Protein AF-A0A1J5NX13-F1 (afdb_monomer_lite)

Structure (mmCIF, N/CA/C/O backbone):
data_AF-A0A1J5NX13-F1
#
_entry.id   AF-A0A1J5NX13-F1
#
loop_
_atom_site.group_PDB
_atom_site.id
_atom_site.type_symbol
_atom_site.label_atom_id
_atom_site.label_alt_id
_atom_site.label_comp_id
_atom_site.label_asym_id
_atom_site.label_entity_id
_atom_site.label_seq_id
_atom_site.pdbx_PDB_ins_code
_atom_site.Cartn_x
_atom_site.Cartn_y
_atom_site.Cartn_z
_atom_site.occupancy
_atom_site.B_iso_or_equiv
_atom_site.auth_seq_id
_atom_site.auth_comp_id
_atom_site.auth_asym_id
_atom_site.auth_atom_id
_atom_site.pdbx_PDB_model_num
ATOM 1 N N . MET A 1 1 ? 23.456 -1.840 -11.224 1.00 52.41 1 MET A N 1
ATOM 2 C CA . MET A 1 1 ? 22.157 -2.454 -11.570 1.00 52.41 1 MET A CA 1
ATOM 3 C C . MET A 1 1 ? 21.381 -1.489 -12.454 1.00 52.41 1 MET A C 1
ATOM 5 O O . MET A 1 1 ? 21.699 -0.307 -12.451 1.00 52.41 1 MET A O 1
ATOM 9 N N . LEU A 1 2 ? 20.465 -1.975 -13.299 1.00 66.38 2 LEU A N 1
ATOM 10 C CA . LEU A 1 2 ? 19.728 -1.116 -14.234 1.00 66.38 2 LEU A CA 1
ATOM 11 C C . LEU A 1 2 ? 18.709 -0.263 -13.448 1.00 66.38 2 LEU A C 1
ATOM 13 O O . LEU A 1 2 ? 17.886 -0.854 -12.755 1.00 66.38 2 LEU A O 1
ATOM 17 N N . PRO A 1 3 ? 18.682 1.077 -13.587 1.00 69.50 3 PRO A N 1
ATOM 18 C CA . PRO A 1 3 ? 17.785 1.967 -12.828 1.00 69.50 3 PRO A CA 1
ATOM 19 C C . PRO A 1 3 ? 16.287 1.618 -12.905 1.00 69.50 3 PRO A C 1
ATOM 21 O O . PRO A 1 3 ? 15.506 1.970 -12.027 1.00 69.50 3 PRO A O 1
ATOM 24 N N . HIS A 1 4 ? 15.866 0.921 -13.964 1.00 71.88 4 HIS A N 1
ATOM 25 C C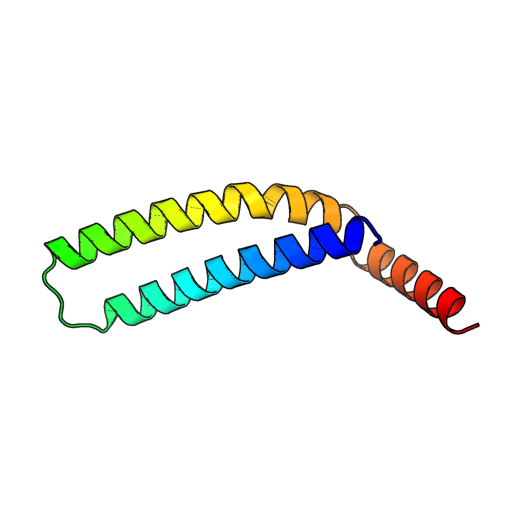A . HIS A 1 4 ? 14.495 0.430 -14.110 1.00 71.88 4 HIS A CA 1
ATOM 26 C C . HIS A 1 4 ? 14.171 -0.755 -13.195 1.00 71.88 4 HIS A C 1
ATOM 28 O O . HIS A 1 4 ? 13.023 -0.883 -12.780 1.00 71.88 4 HIS A O 1
ATOM 34 N N . ALA A 1 5 ? 15.152 -1.605 -12.883 1.00 80.31 5 ALA A N 1
ATOM 35 C CA . ALA A 1 5 ? 14.969 -2.728 -11.970 1.00 80.31 5 ALA A CA 1
ATOM 36 C C . ALA A 1 5 ? 14.733 -2.218 -10.545 1.00 80.31 5 ALA A C 1
ATOM 38 O O . ALA A 1 5 ? 13.735 -2.582 -9.940 1.00 80.31 5 ALA A O 1
ATOM 39 N N . GLU A 1 6 ? 15.562 -1.279 -10.082 1.00 87.00 6 GLU A N 1
ATOM 40 C CA . GLU A 1 6 ? 15.426 -0.646 -8.760 1.00 87.00 6 GLU A CA 1
ATOM 41 C C . GLU A 1 6 ? 14.090 0.098 -8.621 1.00 87.00 6 GLU A C 1
ATOM 43 O O . GLU A 1 6 ? 13.389 -0.058 -7.628 1.00 87.00 6 GLU A O 1
ATOM 48 N N . ALA A 1 7 ? 13.676 0.851 -9.648 1.00 86.25 7 ALA A N 1
ATOM 49 C CA . ALA A 1 7 ? 12.378 1.528 -9.634 1.00 86.25 7 ALA A CA 1
ATOM 50 C C . ALA A 1 7 ? 11.191 0.547 -9.626 1.00 86.25 7 ALA A C 1
ATOM 52 O O . ALA A 1 7 ? 10.153 0.847 -9.039 1.00 86.25 7 ALA A O 1
ATOM 53 N N . THR A 1 8 ? 11.323 -0.602 -10.299 1.00 88.38 8 THR A N 1
ATOM 54 C CA . THR A 1 8 ? 10.278 -1.639 -10.333 1.00 88.38 8 THR A CA 1
ATOM 55 C C . THR A 1 8 ? 10.194 -2.372 -9.001 1.00 88.38 8 THR A C 1
ATOM 57 O O . THR A 1 8 ? 9.092 -2.605 -8.517 1.00 88.38 8 THR A O 1
ATOM 60 N N . GLU A 1 9 ? 11.339 -2.692 -8.401 1.00 93.19 9 GLU A N 1
ATOM 61 C CA . GLU A 1 9 ? 11.438 -3.283 -7.067 1.00 93.19 9 GLU A CA 1
ATOM 62 C C . GLU A 1 9 ? 10.829 -2.349 -6.020 1.00 93.19 9 GLU A C 1
ATOM 64 O O . GLU A 1 9 ? 9.915 -2.746 -5.303 1.00 93.19 9 GLU A O 1
ATOM 69 N N . GLU A 1 10 ? 11.219 -1.071 -6.012 1.00 93.94 10 GLU A N 1
ATOM 70 C CA . GLU A 1 10 ? 10.638 -0.097 -5.090 1.00 93.94 10 GLU A CA 1
ATOM 71 C C . GLU A 1 10 ? 9.124 0.043 -5.297 1.00 93.94 10 GLU A C 1
ATOM 73 O O . GLU A 1 10 ? 8.366 0.070 -4.327 1.00 93.94 10 GLU A O 1
ATOM 78 N N . LEU A 1 11 ? 8.652 0.098 -6.547 1.00 93.50 11 LEU A N 1
ATOM 79 C CA . LEU A 1 11 ? 7.219 0.141 -6.823 1.00 93.50 11 LEU A CA 1
ATOM 80 C C . LEU A 1 11 ? 6.502 -1.114 -6.302 1.00 93.50 11 LEU A C 1
ATOM 82 O O . LEU A 1 11 ? 5.430 -0.985 -5.710 1.00 93.50 11 LEU A O 1
ATOM 86 N N . ALA A 1 12 ? 7.073 -2.302 -6.508 1.00 93.88 12 ALA A N 1
ATOM 87 C CA . ALA A 1 12 ? 6.498 -3.563 -6.052 1.00 93.88 12 ALA A CA 1
ATOM 88 C C . ALA A 1 12 ? 6.359 -3.599 -4.523 1.00 93.88 12 ALA A C 1
ATOM 90 O O . ALA A 1 12 ? 5.273 -3.903 -4.031 1.00 93.88 12 ALA A O 1
ATOM 91 N N . GLU A 1 13 ? 7.394 -3.184 -3.788 1.00 97.12 13 GLU A N 1
ATOM 92 C CA . GLU A 1 13 ? 7.361 -3.069 -2.324 1.00 97.12 13 GLU A CA 1
ATOM 93 C C . GLU A 1 13 ? 6.240 -2.126 -1.858 1.00 97.12 13 GLU A C 1
ATOM 95 O O . GLU A 1 13 ? 5.417 -2.486 -1.016 1.00 97.12 13 GLU A O 1
ATOM 100 N N . ARG A 1 14 ? 6.112 -0.933 -2.465 1.00 96.94 14 ARG A N 1
ATOM 101 C CA . ARG A 1 14 ? 5.039 0.013 -2.091 1.00 96.94 14 ARG A CA 1
ATOM 102 C C . ARG A 1 14 ? 3.642 -0.519 -2.387 1.00 96.94 14 ARG A C 1
ATOM 104 O O . ARG A 1 14 ? 2.709 -0.207 -1.647 1.00 96.94 14 ARG A O 1
ATOM 111 N N . LEU A 1 15 ? 3.471 -1.265 -3.477 1.00 95.31 15 LEU A N 1
ATOM 112 C CA . LEU A 1 15 ? 2.196 -1.901 -3.803 1.00 95.31 15 LEU A CA 1
ATOM 113 C C . LEU A 1 15 ? 1.879 -3.046 -2.832 1.00 95.31 15 LEU A C 1
ATOM 115 O O . LEU A 1 15 ? 0.716 -3.188 -2.451 1.00 95.31 15 LEU A O 1
ATOM 119 N N . GLY A 1 16 ? 2.895 -3.793 -2.390 1.00 97.19 16 GLY A N 1
ATOM 120 C CA . GLY A 1 16 ? 2.791 -4.785 -1.318 1.00 97.19 16 GLY A CA 1
ATOM 121 C C . GLY A 1 16 ? 2.287 -4.164 -0.018 1.00 97.19 16 GLY A C 1
ATOM 1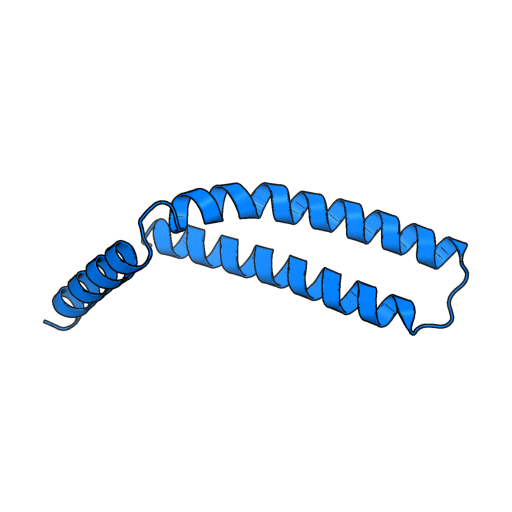22 O O . GLY A 1 16 ? 1.226 -4.549 0.467 1.00 97.19 16 GLY A O 1
ATOM 123 N N . ASP A 1 17 ? 2.949 -3.106 0.461 1.00 97.94 17 ASP A N 1
ATOM 124 C CA . ASP A 1 17 ? 2.534 -2.364 1.662 1.00 97.94 17 ASP A CA 1
ATOM 125 C C . ASP A 1 17 ? 1.071 -1.876 1.570 1.00 97.94 17 ASP A C 1
ATOM 127 O O . ASP A 1 17 ? 0.297 -1.939 2.529 1.00 97.94 17 ASP A O 1
ATOM 131 N N . LEU A 1 18 ? 0.660 -1.373 0.398 1.00 97.62 18 LEU A N 1
ATOM 132 C CA . LEU A 1 18 ? -0.713 -0.914 0.162 1.00 97.62 18 LEU A CA 1
ATOM 133 C C . LEU A 1 18 ? -1.731 -2.058 0.204 1.00 97.62 18 LEU A C 1
ATOM 135 O O . LEU A 1 18 ? -2.835 -1.863 0.726 1.00 97.62 18 LEU A O 1
ATOM 139 N N . ASN A 1 19 ? -1.379 -3.221 -0.345 1.00 97.69 19 ASN A N 1
ATOM 140 C CA . ASN A 1 19 ? -2.200 -4.422 -0.266 1.00 97.69 19 ASN A CA 1
ATOM 141 C C . ASN A 1 19 ? -2.332 -4.897 1.184 1.00 97.69 19 ASN A C 1
ATOM 143 O O . ASN A 1 19 ? -3.447 -5.136 1.644 1.00 97.69 19 ASN A O 1
ATOM 147 N N . ASP A 1 20 ? -1.230 -4.945 1.925 1.00 98.00 20 ASP A N 1
ATOM 148 C CA . ASP A 1 20 ? -1.223 -5.370 3.323 1.00 98.00 20 ASP A CA 1
ATOM 149 C C . ASP A 1 20 ? -2.077 -4.446 4.191 1.00 98.00 20 ASP A C 1
ATOM 151 O O . ASP A 1 20 ? -2.871 -4.918 5.001 1.00 98.00 20 ASP A O 1
ATOM 155 N N . LEU A 1 21 ? -2.023 -3.129 3.964 1.00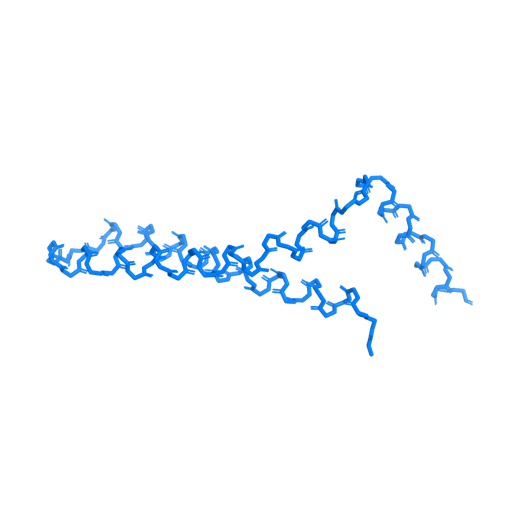 98.12 21 LEU A N 1
ATOM 156 C CA . LEU A 1 21 ? -2.921 -2.173 4.620 1.00 98.12 21 LEU A CA 1
ATOM 157 C C . LEU A 1 21 ? -4.398 -2.405 4.266 1.00 98.12 21 LEU A C 1
ATOM 159 O O . LEU A 1 21 ? -5.270 -2.221 5.120 1.00 98.12 21 LEU A O 1
ATOM 163 N N . ALA A 1 22 ? -4.705 -2.787 3.023 1.00 97.69 22 ALA A N 1
ATOM 164 C CA . ALA A 1 22 ? -6.070 -3.087 2.596 1.00 97.69 22 ALA A CA 1
ATOM 165 C C . ALA A 1 22 ? -6.597 -4.374 3.248 1.00 97.69 22 ALA A C 1
ATOM 167 O O . ALA A 1 22 ? -7.712 -4.377 3.779 1.00 97.69 22 ALA A O 1
ATOM 168 N N . VAL A 1 23 ? -5.780 -5.430 3.269 1.00 98.00 23 VAL A N 1
ATOM 169 C CA . VAL A 1 23 ? -6.081 -6.695 3.952 1.00 98.00 23 VAL A CA 1
ATOM 170 C C . VAL A 1 23 ? -6.230 -6.457 5.451 1.00 98.00 23 VAL A C 1
ATOM 172 O O . VAL A 1 23 ? -7.235 -6.852 6.033 1.00 98.00 23 VAL A O 1
ATOM 175 N N . PHE A 1 24 ? -5.298 -5.735 6.073 1.00 97.12 24 PHE A N 1
ATOM 176 C CA . PHE A 1 24 ? -5.351 -5.418 7.497 1.00 97.12 24 PHE A CA 1
ATOM 177 C C . PHE A 1 24 ? -6.607 -4.626 7.863 1.00 97.12 24 PHE A C 1
ATOM 179 O O . PHE A 1 24 ? -7.254 -4.941 8.857 1.00 97.12 24 PHE A O 1
ATOM 186 N N . ARG A 1 25 ? -7.014 -3.647 7.045 1.00 96.75 25 ARG A N 1
ATOM 187 C CA . ARG A 1 25 ? -8.279 -2.922 7.241 1.00 96.75 25 ARG A CA 1
ATOM 188 C C . ARG A 1 25 ? -9.495 -3.849 7.159 1.00 96.75 25 ARG A C 1
ATOM 190 O O . ARG A 1 25 ? -10.420 -3.693 7.954 1.00 96.75 25 ARG A O 1
ATOM 197 N N . ALA A 1 26 ? -9.513 -4.784 6.210 1.00 96.81 26 ALA A N 1
ATOM 198 C CA . ALA A 1 26 ? -10.592 -5.762 6.095 1.00 96.81 26 ALA A CA 1
ATOM 199 C C . ALA A 1 26 ? -10.643 -6.681 7.326 1.00 96.81 26 ALA A C 1
ATOM 201 O O . ALA A 1 26 ? -11.713 -6.878 7.894 1.00 96.81 26 ALA A O 1
ATOM 202 N N . THR A 1 27 ? -9.488 -7.153 7.799 1.00 96.12 27 THR A N 1
ATOM 203 C CA . THR A 1 27 ? -9.369 -7.942 9.033 1.00 96.12 27 THR A CA 1
ATOM 204 C C . THR A 1 27 ? -9.792 -7.139 10.261 1.00 96.12 27 THR A C 1
ATOM 206 O O . THR A 1 27 ? -10.509 -7.647 11.115 1.00 96.12 27 THR A O 1
ATOM 209 N N . LEU A 1 28 ? -9.421 -5.859 10.355 1.00 95.38 28 LEU A N 1
ATOM 210 C CA . LEU A 1 28 ? -9.818 -4.996 11.466 1.00 95.38 28 LEU A CA 1
ATOM 211 C C . LEU A 1 28 ? -11.345 -4.940 11.598 1.00 95.38 28 LEU A C 1
ATOM 213 O O . LEU A 1 28 ? -11.861 -4.977 12.714 1.00 95.38 28 LEU A O 1
ATOM 217 N N . ALA A 1 29 ? -12.074 -4.898 10.478 1.00 93.44 29 ALA A N 1
ATOM 218 C CA . ALA A 1 29 ? -13.537 -4.876 10.456 1.00 93.44 29 ALA A CA 1
ATOM 219 C C . ALA A 1 29 ? -14.186 -6.127 11.077 1.00 93.44 29 ALA A C 1
ATOM 221 O O . ALA A 1 29 ? -15.332 -6.047 11.510 1.00 93.44 29 ALA A O 1
ATOM 222 N N . THR A 1 30 ? -13.468 -7.252 11.161 1.00 96.06 30 THR A N 1
ATOM 223 C CA . THR A 1 30 ? -13.979 -8.500 11.749 1.00 96.06 30 THR A CA 1
ATOM 224 C C . THR A 1 30 ? -13.632 -8.669 13.226 1.00 96.06 30 THR A C 1
ATOM 226 O O . THR A 1 30 ? -14.139 -9.588 13.862 1.00 96.06 30 THR A O 1
ATOM 229 N N . LEU A 1 31 ? -12.746 -7.834 13.776 1.00 94.94 31 LEU A N 1
ATOM 230 C CA . LEU A 1 31 ? -12.337 -7.917 15.177 1.00 94.94 31 LEU A CA 1
ATOM 231 C C . LEU A 1 31 ? -13.335 -7.193 16.080 1.00 94.94 31 LEU A C 1
ATOM 233 O O . LEU A 1 31 ? -13.788 -6.093 15.750 1.00 94.94 31 LEU A O 1
ATOM 237 N N . ASP A 1 32 ? -13.614 -7.780 17.242 1.00 96.00 32 ASP A N 1
ATOM 238 C CA . ASP A 1 32 ? -14.325 -7.102 18.321 1.00 96.00 32 ASP A CA 1
ATOM 239 C C . ASP A 1 32 ? -13.339 -6.203 19.077 1.00 96.00 32 ASP A C 1
ATOM 241 O O . ASP A 1 32 ? -12.484 -6.673 19.827 1.00 96.00 32 ASP A O 1
ATOM 245 N N . LEU A 1 33 ? -13.398 -4.906 18.781 1.00 94.44 33 LEU A N 1
ATOM 246 C CA . LEU A 1 33 ? -12.502 -3.886 19.315 1.00 94.44 33 LEU A CA 1
ATOM 247 C C . LEU A 1 33 ? -13.308 -2.662 19.746 1.00 94.44 33 LEU A C 1
ATOM 249 O O . LEU A 1 33 ? -14.265 -2.290 19.050 1.00 94.44 33 LEU A O 1
ATOM 253 N N . PRO A 1 34 ? -12.876 -1.962 20.811 1.00 97.00 34 PRO A N 1
ATOM 254 C CA . PRO A 1 34 ? -13.429 -0.667 21.170 1.00 97.00 34 PRO A CA 1
ATOM 255 C C . PRO A 1 34 ? -13.420 0.304 19.982 1.00 97.00 34 PRO A C 1
ATOM 257 O O . PRO A 1 34 ? -12.444 0.413 19.235 1.00 97.00 34 PRO A O 1
ATOM 260 N N . ALA A 1 35 ? -14.505 1.066 19.821 1.00 94.00 35 ALA A N 1
ATOM 261 C CA . ALA A 1 35 ? -14.663 1.993 18.698 1.00 94.00 35 ALA A CA 1
ATOM 262 C C . ALA A 1 35 ? -13.552 3.063 18.633 1.00 94.00 35 ALA A C 1
ATOM 264 O O . ALA A 1 35 ? -13.132 3.462 17.544 1.00 94.00 35 ALA A O 1
ATOM 265 N N . SER A 1 36 ? -13.045 3.502 19.788 1.00 95.94 36 SER A N 1
ATOM 266 C CA . SER A 1 36 ? -11.930 4.452 19.899 1.00 95.94 36 SER A CA 1
ATOM 267 C C . SER A 1 36 ? -10.620 3.886 19.341 1.00 95.94 36 SER A C 1
ATOM 269 O O . SER A 1 36 ? -9.893 4.583 18.627 1.00 95.94 36 SER A O 1
ATOM 271 N N . GLU A 1 37 ? -10.331 2.616 19.618 1.00 96.19 37 GLU A N 1
ATOM 272 C CA . GLU A 1 37 ? -9.146 1.919 19.114 1.00 96.19 37 GLU A CA 1
ATOM 273 C C . GLU A 1 37 ? -9.258 1.686 17.610 1.00 96.19 37 GLU A C 1
ATOM 275 O O . GLU A 1 37 ? -8.338 2.033 16.868 1.00 96.19 37 GLU A O 1
ATOM 280 N N . ARG A 1 38 ? -10.420 1.215 17.138 1.00 95.81 38 ARG A N 1
ATOM 281 C CA . ARG A 1 38 ? -10.702 1.060 15.704 1.00 95.81 38 ARG A CA 1
ATOM 282 C C . ARG A 1 38 ? -10.473 2.364 14.944 1.00 95.81 38 ARG A C 1
ATOM 284 O O . ARG A 1 38 ? -9.726 2.377 13.971 1.00 95.81 38 ARG A O 1
ATOM 291 N N . THR A 1 39 ? -11.052 3.462 15.425 1.00 95.75 39 THR A N 1
ATOM 292 C CA . THR A 1 39 ? -10.911 4.790 14.803 1.00 95.75 39 THR A CA 1
ATOM 293 C C . THR A 1 39 ? -9.445 5.227 14.755 1.00 95.75 39 THR A C 1
ATOM 295 O O . THR A 1 39 ? -8.969 5.745 13.744 1.00 95.75 39 THR A O 1
ATOM 298 N N . THR A 1 40 ? -8.699 4.979 15.835 1.00 97.31 40 THR A N 1
ATOM 299 C CA . THR A 1 40 ? -7.269 5.304 15.913 1.00 97.31 40 THR A CA 1
ATOM 300 C C . THR A 1 40 ? -6.461 4.519 14.881 1.00 97.31 40 THR A C 1
ATOM 302 O O . THR A 1 40 ? -5.625 5.093 14.176 1.00 97.31 40 THR A O 1
ATOM 305 N N . VAL A 1 41 ? -6.723 3.217 14.751 1.00 96.75 41 VAL A N 1
ATOM 306 C CA . VAL A 1 41 ? -6.050 2.356 13.772 1.00 96.75 41 VAL A CA 1
ATOM 307 C C . VAL A 1 41 ? -6.422 2.759 12.342 1.00 96.75 41 VAL A C 1
ATOM 309 O O . VAL A 1 41 ? -5.537 2.891 11.499 1.00 96.75 41 VAL A O 1
ATOM 312 N N . GLU A 1 42 ? -7.692 3.045 12.057 1.00 96.88 42 GLU A N 1
ATOM 313 C CA . GLU A 1 42 ? -8.144 3.500 10.733 1.00 96.88 42 GLU A CA 1
ATOM 314 C C . GLU A 1 42 ? -7.490 4.823 10.304 1.00 96.88 42 GLU A C 1
ATOM 316 O O . GLU A 1 42 ? -7.073 4.973 9.147 1.00 96.88 42 GLU A O 1
ATOM 321 N N . ALA A 1 43 ? -7.317 5.765 11.235 1.00 97.38 43 ALA A N 1
ATOM 322 C CA . ALA A 1 43 ? -6.596 7.011 10.979 1.00 97.38 43 ALA A CA 1
ATOM 323 C C . ALA A 1 43 ? -5.116 6.759 10.626 1.00 97.38 43 ALA A C 1
ATOM 325 O O . ALA A 1 43 ? -4.559 7.397 9.721 1.00 97.38 43 ALA A O 1
ATOM 326 N N . ARG A 1 44 ? -4.477 5.783 11.287 1.00 97.75 44 ARG A N 1
ATOM 327 C CA . ARG A 1 44 ? -3.096 5.369 10.985 1.00 97.75 44 ARG A CA 1
ATOM 328 C C . ARG A 1 44 ? -2.987 4.682 9.628 1.00 97.75 44 ARG A C 1
ATOM 330 O O . ARG A 1 44 ? -2.108 5.054 8.853 1.00 97.75 44 A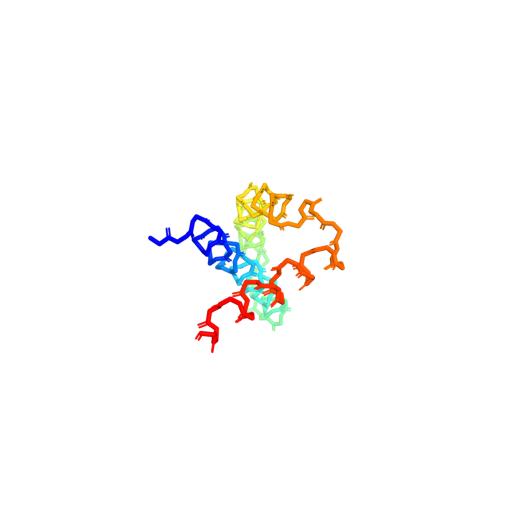RG A O 1
ATOM 337 N N . ILE A 1 45 ? -3.900 3.763 9.307 1.00 97.81 45 ILE A N 1
ATOM 338 C CA . ILE A 1 45 ? -3.976 3.111 7.989 1.00 97.81 45 ILE A CA 1
ATOM 339 C C . ILE A 1 45 ? -4.112 4.164 6.887 1.00 97.81 45 ILE A C 1
ATOM 341 O O . ILE A 1 45 ? -3.399 4.107 5.889 1.00 97.81 45 ILE A O 1
ATOM 345 N N . THR A 1 46 ? -4.981 5.159 7.079 1.00 97.81 46 THR A N 1
ATOM 346 C CA . THR A 1 46 ? -5.191 6.240 6.105 1.00 97.81 46 THR A CA 1
ATOM 347 C C . THR A 1 46 ? -3.915 7.049 5.873 1.00 97.81 46 THR A C 1
ATOM 349 O O . THR A 1 46 ? -3.530 7.282 4.727 1.00 97.81 46 THR A O 1
ATOM 352 N N . THR A 1 47 ? -3.220 7.419 6.951 1.00 98.06 47 THR A N 1
A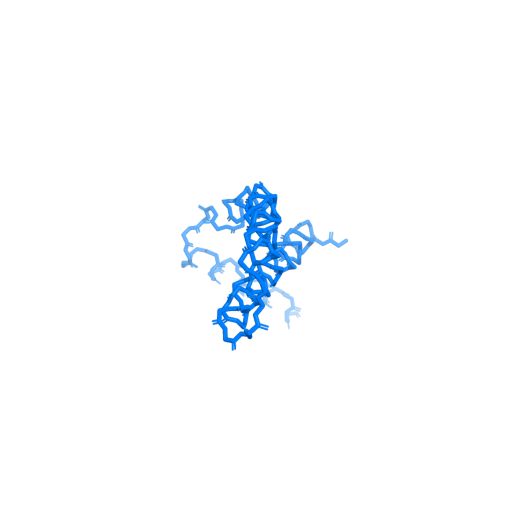TOM 353 C CA . THR A 1 47 ? -1.947 8.152 6.875 1.00 98.06 47 THR A CA 1
ATOM 354 C C . THR A 1 47 ? -0.868 7.348 6.144 1.00 98.06 47 THR A C 1
ATOM 356 O O . THR A 1 47 ? -0.196 7.874 5.257 1.00 98.06 47 THR A O 1
ATOM 359 N N . LEU A 1 48 ? -0.708 6.066 6.486 1.00 97.56 48 LEU A N 1
ATOM 360 C CA . LEU A 1 48 ? 0.281 5.196 5.848 1.00 97.56 48 LEU A CA 1
ATOM 361 C C . LEU A 1 48 ? -0.046 4.980 4.371 1.00 97.56 48 LEU A C 1
ATOM 363 O O . LEU A 1 48 ? 0.823 5.167 3.522 1.00 97.56 48 LEU A O 1
ATOM 367 N N . LYS A 1 49 ? -1.309 4.693 4.044 1.00 97.75 49 LYS A N 1
ATOM 368 C CA . LYS A 1 49 ? -1.768 4.545 2.661 1.00 97.75 49 LYS A CA 1
ATOM 369 C C . LYS A 1 49 ? -1.405 5.769 1.820 1.00 97.75 49 LYS A C 1
ATOM 371 O O . LYS A 1 49 ? -0.823 5.612 0.750 1.00 97.75 49 LYS A O 1
ATOM 376 N N . ALA A 1 50 ? -1.693 6.974 2.313 1.00 97.62 50 ALA A N 1
ATOM 377 C CA . ALA A 1 50 ? -1.359 8.211 1.609 1.00 97.62 50 ALA A CA 1
ATOM 378 C C . ALA A 1 50 ? 0.155 8.343 1.363 1.00 97.62 50 ALA A C 1
ATOM 380 O O . ALA A 1 50 ? 0.572 8.709 0.265 1.00 97.62 50 ALA A O 1
ATOM 381 N N . ARG A 1 51 ? 0.984 7.979 2.351 1.00 97.00 51 ARG A N 1
ATOM 382 C CA . ARG A 1 51 ? 2.448 7.974 2.220 1.00 97.00 51 ARG A CA 1
ATOM 383 C C . ARG A 1 51 ? 2.934 6.991 1.149 1.00 97.00 51 ARG A C 1
ATOM 385 O O . ARG A 1 51 ? 3.747 7.381 0.314 1.00 97.00 51 ARG A O 1
ATOM 392 N N . HIS A 1 52 ? 2.450 5.747 1.148 1.00 96.19 52 HIS A N 1
ATOM 393 C CA . HIS A 1 52 ? 2.853 4.762 0.136 1.00 96.19 52 HIS A CA 1
ATOM 394 C C . HIS A 1 52 ? 2.364 5.161 -1.262 1.00 96.19 52 HIS A C 1
ATOM 396 O O . HIS A 1 52 ? 3.121 5.041 -2.220 1.00 96.19 52 HIS A O 1
ATOM 402 N N . GLN A 1 53 ? 1.154 5.721 -1.391 1.00 95.31 53 GLN A N 1
ATOM 403 C CA . GLN A 1 53 ? 0.637 6.223 -2.672 1.00 95.31 53 GLN A CA 1
ATOM 404 C C . GLN A 1 53 ? 1.465 7.387 -3.227 1.00 95.31 53 GLN A C 1
ATOM 406 O O . GLN A 1 53 ? 1.782 7.393 -4.416 1.00 95.31 53 GLN A O 1
ATOM 411 N N . LEU A 1 54 ? 1.854 8.341 -2.373 1.00 96.44 54 LEU A N 1
ATOM 412 C CA . LEU A 1 54 ? 2.683 9.480 -2.773 1.00 96.44 54 LEU A CA 1
ATOM 413 C C . LEU A 1 54 ? 4.044 9.033 -3.333 1.00 96.44 54 LEU A C 1
ATOM 415 O O . LEU A 1 54 ? 4.547 9.652 -4.266 1.00 96.44 54 LEU A O 1
ATOM 419 N N . ALA A 1 55 ? 4.613 7.948 -2.798 1.00 92.88 55 ALA A N 1
ATOM 420 C CA . ALA A 1 55 ? 5.855 7.359 -3.298 1.00 92.88 55 ALA A CA 1
ATOM 421 C C . ALA A 1 55 ? 5.644 6.477 -4.547 1.00 92.88 55 ALA A C 1
ATOM 423 O O . ALA A 1 55 ? 6.437 6.529 -5.484 1.00 92.88 55 ALA A O 1
ATOM 424 N N . ALA A 1 56 ? 4.567 5.686 -4.588 1.00 92.50 56 ALA A N 1
ATOM 425 C CA . ALA A 1 56 ? 4.314 4.717 -5.653 1.00 92.50 56 ALA A CA 1
ATOM 426 C C . ALA A 1 56 ? 3.868 5.363 -6.973 1.00 92.50 56 ALA A C 1
ATOM 428 O O . ALA A 1 56 ? 4.298 4.938 -8.045 1.00 92.50 56 ALA A O 1
ATOM 429 N N . PHE A 1 57 ? 3.010 6.388 -6.934 1.00 91.50 57 PHE A N 1
ATOM 430 C CA . PHE A 1 57 ? 2.423 6.948 -8.157 1.00 91.50 57 PHE A CA 1
ATOM 431 C C . PHE A 1 57 ? 3.447 7.558 -9.124 1.00 91.50 57 PHE A C 1
ATOM 433 O O . PHE A 1 57 ? 3.360 7.252 -10.314 1.00 91.50 57 PHE A O 1
ATOM 440 N N . PRO A 1 58 ? 4.449 8.342 -8.682 1.00 92.75 58 PRO A N 1
ATOM 441 C CA . PRO A 1 58 ? 5.493 8.824 -9.583 1.00 92.75 58 PRO A CA 1
ATOM 442 C C . PRO A 1 58 ? 6.326 7.691 -10.200 1.00 92.75 58 PRO A C 1
ATOM 444 O O . PRO A 1 58 ? 6.697 7.776 -11.370 1.00 92.75 58 PRO A O 1
ATOM 447 N N . LEU A 1 59 ? 6.607 6.622 -9.443 1.00 89.56 59 LEU A N 1
ATOM 448 C CA . LEU A 1 59 ? 7.333 5.449 -9.946 1.00 89.56 59 LEU A CA 1
ATOM 449 C C . LEU A 1 59 ? 6.519 4.717 -11.017 1.00 89.56 59 LEU A C 1
ATOM 451 O O . LEU A 1 59 ? 7.030 4.458 -12.105 1.00 89.56 59 LEU A O 1
ATOM 455 N N . GLY A 1 60 ? 5.234 4.472 -10.749 1.00 86.75 60 GLY A N 1
ATOM 456 C CA . GLY A 1 60 ? 4.310 3.878 -11.713 1.00 86.75 60 GLY A CA 1
ATOM 457 C C . GLY A 1 60 ? 4.169 4.725 -12.976 1.00 86.75 60 GLY A C 1
ATOM 458 O O . GLY A 1 60 ? 4.303 4.201 -14.076 1.00 86.75 60 GLY A O 1
ATOM 459 N N . ALA A 1 61 ? 3.994 6.042 -12.838 1.00 87.62 61 ALA A N 1
ATOM 460 C CA . ALA A 1 61 ? 3.898 6.952 -13.979 1.00 87.62 61 ALA A CA 1
ATOM 461 C C . ALA A 1 61 ? 5.152 6.916 -14.866 1.00 87.62 61 ALA A C 1
ATOM 463 O O . ALA A 1 61 ? 5.043 7.019 -16.082 1.00 87.62 61 ALA A O 1
ATOM 464 N N . ARG A 1 62 ? 6.341 6.745 -14.273 1.00 84.69 62 ARG A N 1
ATOM 465 C CA . ARG A 1 62 ? 7.607 6.624 -15.012 1.00 84.69 62 ARG A CA 1
ATOM 466 C C . ARG A 1 62 ? 7.778 5.257 -15.670 1.00 84.69 62 ARG A C 1
ATOM 468 O O . ARG A 1 62 ? 8.255 5.193 -16.798 1.00 84.69 62 ARG A O 1
ATOM 475 N N . LEU A 1 63 ? 7.429 4.176 -14.973 1.00 82.31 63 LEU A N 1
ATOM 476 C CA . LEU A 1 63 ? 7.589 2.806 -15.473 1.00 82.31 63 LEU A CA 1
ATOM 477 C C . LEU A 1 63 ? 6.571 2.460 -16.560 1.00 82.31 63 LEU A C 1
ATOM 479 O O . LEU A 1 63 ? 6.916 1.785 -17.526 1.00 82.31 63 LEU A O 1
ATOM 483 N N . PHE A 1 64 ? 5.346 2.963 -16.427 1.00 80.06 64 PHE A N 1
ATOM 484 C CA . PHE A 1 64 ? 4.237 2.719 -17.349 1.00 80.06 64 PHE A CA 1
ATOM 485 C C . PHE A 1 64 ? 3.964 3.909 -18.279 1.00 80.06 64 PHE A C 1
ATOM 487 O O . PHE A 1 64 ? 2.857 4.049 -18.791 1.00 80.06 64 PHE A O 1
ATOM 494 N N . VAL A 1 65 ? 4.957 4.782 -18.492 1.00 82.94 65 VAL A N 1
ATOM 495 C CA . VAL A 1 65 ? 4.827 5.943 -19.391 1.00 82.94 65 VAL A CA 1
ATOM 496 C C . VAL A 1 65 ? 4.603 5.523 -20.847 1.00 82.94 65 VAL A C 1
ATOM 498 O O . VAL A 1 65 ? 3.954 6.233 -21.612 1.00 82.94 65 VAL A O 1
ATOM 501 N N . GLU A 1 66 ? 5.151 4.373 -21.243 1.00 74.81 66 GLU A N 1
ATOM 502 C CA . GLU A 1 66 ? 5.008 3.838 -22.593 1.00 74.81 66 GLU A CA 1
ATOM 503 C C . GLU A 1 66 ? 3.760 2.954 -22.704 1.00 74.81 66 GLU A C 1
ATOM 505 O O . GLU A 1 66 ? 3.351 2.297 -21.744 1.00 74.81 66 GLU A O 1
ATOM 510 N N . HIS A 1 67 ? 3.149 2.921 -23.892 1.00 78.62 67 HIS A N 1
ATOM 511 C CA . HIS A 1 67 ? 1.998 2.059 -24.141 1.00 78.62 67 HIS A CA 1
ATOM 512 C C . HIS A 1 67 ? 2.375 0.592 -23.828 1.00 78.62 67 HIS A C 1
ATOM 514 O O . HIS A 1 67 ? 3.464 0.163 -24.216 1.00 78.62 67 HIS A O 1
ATOM 520 N N . PRO A 1 68 ? 1.508 -0.222 -23.191 1.00 71.56 68 PRO A N 1
ATOM 521 C CA . PRO A 1 68 ? 1.861 -1.581 -22.756 1.00 71.56 68 PRO A CA 1
ATOM 522 C C . PRO A 1 68 ? 2.462 -2.467 -23.860 1.00 71.56 68 PRO A C 1
ATOM 524 O O . PRO A 1 68 ? 3.402 -3.223 -23.623 1.00 71.56 68 PRO A O 1
ATOM 527 N N . ASN A 1 69 ? 1.969 -2.327 -25.095 1.00 79.75 69 ASN A N 1
ATOM 528 C CA . ASN A 1 69 ? 2.513 -3.041 -26.257 1.00 79.75 69 ASN A CA 1
ATOM 529 C C . ASN A 1 69 ? 3.940 -2.604 -26.627 1.00 79.75 69 ASN A C 1
ATOM 531 O O . ASN A 1 69 ? 4.715 -3.414 -27.135 1.00 79.75 69 ASN A O 1
ATOM 535 N N . ASP A 1 70 ? 4.291 -1.341 -26.393 1.00 82.06 70 ASP A N 1
ATOM 536 C CA . ASP A 1 70 ? 5.623 -0.809 -26.673 1.00 82.06 70 ASP A CA 1
ATOM 537 C C . ASP A 1 70 ? 6.624 -1.259 -25.603 1.00 82.06 70 ASP A C 1
ATOM 539 O O . ASP A 1 70 ? 7.720 -1.699 -25.964 1.00 82.06 70 ASP A O 1
ATOM 543 N N . LEU A 1 71 ? 6.201 -1.296 -24.329 1.00 76.06 71 LEU A N 1
ATOM 544 C CA . LEU A 1 71 ? 6.943 -1.915 -23.221 1.00 76.06 71 LEU A CA 1
ATOM 545 C C . LEU A 1 71 ? 7.235 -3.390 -23.511 1.00 76.06 71 LEU A C 1
ATOM 547 O O . LEU A 1 71 ? 8.394 -3.804 -23.498 1.00 76.06 71 LEU A O 1
ATOM 551 N N . ALA A 1 72 ? 6.202 -4.172 -23.843 1.00 81.44 72 ALA A N 1
ATOM 552 C CA . ALA A 1 72 ? 6.345 -5.595 -24.144 1.00 81.44 72 ALA A CA 1
ATOM 553 C C . ALA A 1 72 ? 7.290 -5.834 -25.333 1.00 81.44 72 ALA A C 1
ATOM 555 O O . ALA A 1 72 ? 8.168 -6.696 -25.274 1.00 81.44 72 ALA A O 1
ATOM 556 N N . ARG A 1 73 ? 7.176 -5.026 -26.397 1.00 86.88 73 ARG A N 1
ATOM 557 C CA . ARG A 1 73 ? 8.067 -5.107 -27.564 1.00 86.88 73 ARG A CA 1
ATOM 558 C C . ARG A 1 73 ? 9.507 -4.743 -27.204 1.00 86.88 73 ARG A C 1
ATOM 560 O O . ARG A 1 73 ? 10.440 -5.377 -27.695 1.00 86.88 73 ARG A O 1
ATOM 567 N N . ARG A 1 74 ? 9.709 -3.729 -26.358 1.00 82.44 74 ARG A N 1
ATOM 568 C CA . ARG A 1 74 ? 11.034 -3.322 -25.874 1.00 82.44 74 ARG A CA 1
ATOM 569 C C . ARG A 1 74 ? 11.670 -4.415 -25.023 1.00 82.44 74 ARG A C 1
ATOM 571 O O . ARG A 1 74 ? 12.831 -4.740 -25.252 1.00 82.44 74 ARG A O 1
ATOM 578 N N . TRP A 1 75 ? 10.917 -5.002 -24.100 1.00 83.88 75 TRP A N 1
ATOM 579 C CA . TRP A 1 75 ? 11.391 -6.092 -23.247 1.00 83.88 75 TRP A CA 1
ATOM 580 C C . TRP A 1 75 ? 11.693 -7.356 -24.046 1.00 83.88 75 TRP A C 1
ATOM 582 O O . TRP A 1 75 ? 12.746 -7.948 -23.838 1.00 83.88 75 TRP A O 1
ATOM 592 N N . GLY A 1 76 ? 10.849 -7.709 -25.021 1.00 90.25 76 GLY A N 1
ATOM 593 C CA . GLY A 1 76 ? 11.113 -8.818 -25.942 1.00 90.25 76 GLY A CA 1
ATOM 594 C C . GLY A 1 76 ? 12.434 -8.649 -26.697 1.00 90.25 76 GLY A C 1
ATOM 595 O O . GLY A 1 76 ? 13.251 -9.561 -26.713 1.00 90.25 76 GLY A O 1
ATOM 596 N N . ARG A 1 77 ? 12.715 -7.447 -27.224 1.00 90.31 77 ARG A N 1
ATOM 597 C CA . ARG A 1 77 ? 14.009 -7.164 -27.875 1.00 90.31 77 ARG A CA 1
ATOM 598 C C . ARG A 1 77 ? 15.195 -7.292 -26.922 1.00 90.31 77 ARG A C 1
ATOM 600 O O . ARG A 1 77 ? 16.226 -7.822 -27.313 1.00 90.31 77 ARG A O 1
ATOM 607 N N . LEU A 1 78 ? 15.072 -6.791 -25.692 1.00 85.69 78 LEU A N 1
ATOM 608 C CA . LEU A 1 78 ? 16.143 -6.900 -24.694 1.00 85.69 78 LEU A CA 1
ATOM 609 C C . LEU A 1 78 ? 16.397 -8.359 -24.296 1.00 85.69 78 LEU A C 1
ATOM 611 O O . LEU A 1 78 ? 17.548 -8.751 -24.134 1.00 85.69 78 LEU A O 1
ATOM 615 N N . TRP A 1 79 ? 15.339 -9.163 -24.193 1.00 86.38 79 TRP A N 1
ATOM 616 C CA . TRP A 1 79 ? 15.437 -10.601 -23.967 1.00 86.38 79 TRP A CA 1
ATOM 617 C C . TRP A 1 79 ? 16.144 -11.321 -25.122 1.00 86.38 79 TRP A C 1
ATOM 619 O O . TRP A 1 79 ? 17.033 -12.136 -24.884 1.00 86.38 79 TRP A O 1
ATOM 629 N N . ASP A 1 80 ? 15.800 -10.984 -26.368 1.00 95.25 80 ASP A N 1
ATOM 630 C CA . ASP A 1 80 ? 16.438 -11.569 -27.551 1.00 95.25 80 ASP A CA 1
ATOM 631 C C . ASP A 1 80 ? 17.912 -11.174 -27.706 1.00 95.25 80 ASP A C 1
ATOM 633 O O . ASP A 1 80 ? 18.700 -11.959 -28.222 1.00 95.25 80 ASP A O 1
ATOM 637 N N . ILE A 1 81 ? 18.304 -9.995 -27.217 1.00 92.88 81 ILE A N 1
ATOM 638 C CA . ILE A 1 81 ? 19.716 -9.601 -27.126 1.00 92.88 81 ILE A CA 1
ATOM 639 C C . ILE A 1 81 ? 20.429 -10.391 -26.028 1.00 92.88 81 ILE A C 1
ATOM 641 O O . ILE A 1 81 ? 21.539 -10.856 -26.239 1.00 92.88 81 ILE A O 1
ATOM 645 N N . TRP A 1 82 ? 19.813 -10.531 -24.852 1.00 91.94 82 TRP A N 1
ATOM 646 C CA . TRP A 1 82 ? 20.430 -11.223 -23.718 1.00 91.94 82 TRP A CA 1
ATOM 647 C C . TRP A 1 82 ? 20.641 -12.724 -23.969 1.00 91.94 82 TRP A C 1
ATOM 649 O O . TRP A 1 82 ? 21.609 -13.292 -23.474 1.00 91.94 82 TRP A O 1
ATOM 659 N N . ARG A 1 83 ? 19.734 -13.370 -24.712 1.00 90.19 83 ARG A N 1
ATOM 660 C CA . ARG A 1 83 ? 19.801 -14.812 -25.015 1.00 90.19 83 ARG A CA 1
ATOM 661 C C . ARG A 1 83 ? 20.773 -15.182 -26.145 1.00 90.19 83 ARG A C 1
ATOM 663 O O . ARG A 1 83 ? 20.963 -16.377 -26.368 1.00 90.19 83 ARG A O 1
ATOM 670 N N . ALA A 1 84 ? 21.236 -14.200 -26.918 1.00 73.81 84 ALA A N 1
ATOM 671 C CA . ALA A 1 84 ? 22.132 -14.384 -28.060 1.00 73.81 84 ALA A CA 1
ATOM 672 C C . ALA A 1 84 ? 23.593 -14.412 -27.599 1.00 73.81 84 ALA A C 1
ATOM 674 O O . ALA A 1 84 ? 24.356 -15.217 -28.178 1.00 73.81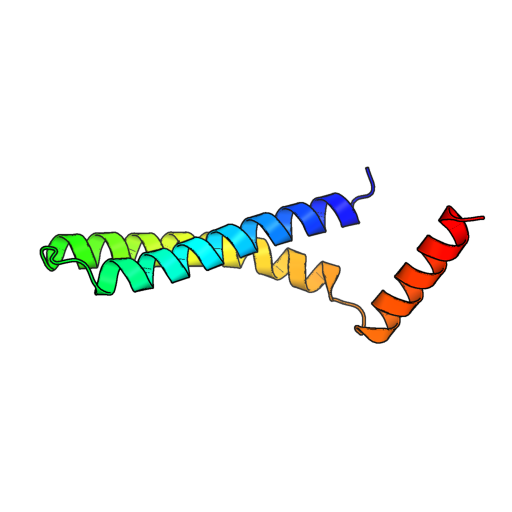 84 ALA A O 1
#

Foldseek 3Di:
DPPLVVLVVLLVVLVVVLVVLVVVLVVLVVDDDDPVVNVVVVVVSVVSNVVSCVSNVVSCCVNPVDPPVVVVVVVVVVVVVVVD

Sequence (84 aa):
MLPHAEATEELAERLGDLNDLAVFRATLATLDLPASERTTVEARITTLKARHQLAAFPLGARLFVEHPNDLARRWGRLWDIWRA

Radius of gyration: 18.52 Å; chains: 1; bounding box: 37×24×49 Å

Organism: NCBI:txid410659

Secondary structure (DSSP, 8-state):
--HHHHHHHHHHHHHHHHHHHHHHHHHHTTS---HHHHHHHHHHHHHHHHHHHHHHHHHHHHHT-S-HHHHHHHHHHHHHHHT-

pLDDT: mean 90.42, std 8.91, range [52.41, 98.12]